Protein AF-A0AA92DN27-F1 (afdb_monomer_lite)

Secondary structure (DSSP, 8-state):
--S---EEEEEE-TTS-EEEEEEESS--HHHHHHHHHHHHHHTTPPPP---

Sequence (51 aa):
IAGKKQYLWRAVDRDGFVLDVLVQSRRDAKAAKHLLRKLLKKQGRAPLVAA

Radius of gyration: 11.44 Å; chains: 1; bounding box: 26×18×32 Å

pLDDT: mean 82.8, std 11.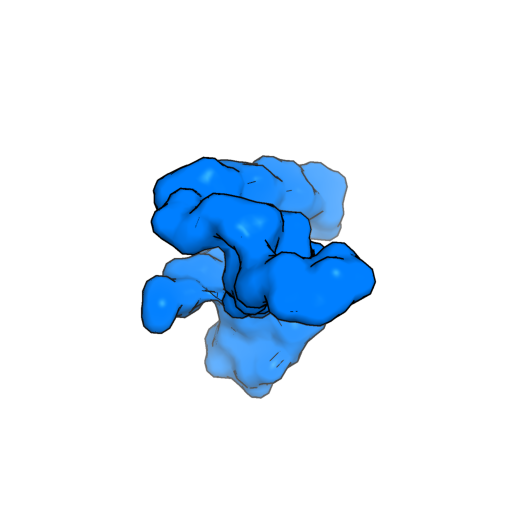6, range [46.25, 93.25]

Foldseek 3Di:
DVPQDKDKFFFADPVGDTPDIDIGSDPDPPVVVVVQCVVCVVVVHHTDGDD

Structure (mmCIF, N/CA/C/O backbone):
data_AF-A0AA92DN27-F1
#
_entry.id   AF-A0AA92DN27-F1
#
loop_
_atom_site.group_PDB
_atom_site.id
_atom_site.type_symbol
_atom_site.label_atom_id
_atom_site.label_alt_id
_atom_site.label_comp_id
_atom_site.label_asym_id
_atom_site.label_entity_id
_atom_site.label_seq_id
_atom_site.pdbx_PDB_ins_code
_atom_site.Cartn_x
_atom_site.Cartn_y
_atom_site.Cartn_z
_atom_site.occupancy
_atom_site.B_iso_or_equiv
_atom_site.auth_seq_id
_atom_site.auth_comp_id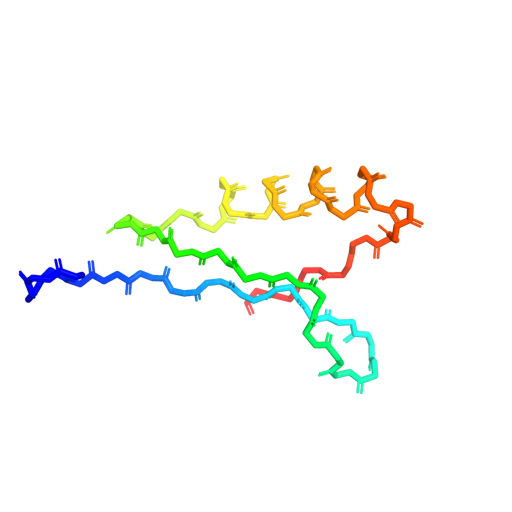
_atom_site.auth_asym_id
_atom_site.auth_atom_id
_atom_site.pdbx_PDB_model_num
ATOM 1 N N . ILE A 1 1 ? -10.054 -5.873 10.313 1.00 54.50 1 ILE A N 1
ATOM 2 C CA . ILE A 1 1 ? -10.200 -7.339 10.506 1.00 54.50 1 ILE A CA 1
ATOM 3 C C . ILE A 1 1 ? -10.486 -7.556 11.991 1.00 54.50 1 ILE A C 1
ATOM 5 O O . ILE A 1 1 ? -9.845 -6.880 12.790 1.00 54.50 1 ILE A O 1
ATOM 9 N N . ALA A 1 2 ? -11.507 -8.352 12.337 1.00 74.62 2 ALA A N 1
ATOM 10 C CA . ALA A 1 2 ? -12.156 -8.410 13.664 1.00 74.62 2 ALA A CA 1
ATOM 11 C C . ALA A 1 2 ? -12.957 -7.143 14.057 1.00 74.62 2 ALA A C 1
ATOM 13 O O . ALA A 1 2 ? -12.752 -6.571 15.122 1.00 74.62 2 ALA A O 1
ATOM 14 N N . GLY A 1 3 ? -13.808 -6.624 13.159 1.00 80.31 3 GLY A N 1
ATOM 15 C CA . GLY A 1 3 ? -14.654 -5.437 13.419 1.00 80.31 3 GLY A CA 1
ATOM 16 C C . GLY A 1 3 ? -13.920 -4.086 13.446 1.00 80.31 3 GLY A C 1
ATOM 17 O O . GLY A 1 3 ? -14.540 -3.029 13.379 1.00 80.31 3 GLY A O 1
ATOM 18 N N . LYS A 1 4 ? -12.582 -4.090 13.473 1.00 83.75 4 LYS A N 1
ATOM 19 C CA . LYS A 1 4 ? -11.767 -2.870 13.406 1.00 83.75 4 LYS A CA 1
ATOM 20 C C . LYS A 1 4 ? -11.756 -2.294 11.993 1.00 83.75 4 LYS A C 1
ATOM 22 O O . LYS A 1 4 ? -11.403 -3.016 11.050 1.00 83.75 4 LYS A O 1
ATOM 27 N N . LYS A 1 5 ? -12.044 -0.989 11.881 1.00 86.88 5 LYS A N 1
ATOM 28 C CA . LYS A 1 5 ? -11.884 -0.201 10.649 1.00 86.88 5 LYS A CA 1
ATOM 29 C C . LYS A 1 5 ? -10.463 -0.383 10.109 1.00 86.88 5 LYS A C 1
ATOM 31 O O . LYS A 1 5 ? -9.493 -0.338 10.864 1.00 86.88 5 LYS A O 1
ATOM 36 N N . GLN A 1 6 ? -10.366 -0.656 8.816 1.00 89.44 6 GLN A N 1
ATOM 37 C CA . GLN A 1 6 ? -9.113 -0.737 8.073 1.00 89.44 6 GLN A CA 1
ATOM 38 C C . GLN A 1 6 ? -9.246 0.141 6.836 1.00 89.44 6 GLN A C 1
ATOM 40 O O . GLN A 1 6 ? -10.347 0.337 6.322 1.00 89.44 6 GLN A O 1
ATOM 45 N N . TYR A 1 7 ? -8.119 0.641 6.366 1.00 91.12 7 TYR A N 1
ATOM 46 C CA . TYR A 1 7 ? -8.002 1.462 5.180 1.00 91.12 7 TYR A CA 1
ATOM 47 C C . TYR A 1 7 ? -7.301 0.652 4.102 1.00 91.12 7 TYR A C 1
ATOM 49 O O . TYR A 1 7 ? -6.230 0.089 4.335 1.00 91.12 7 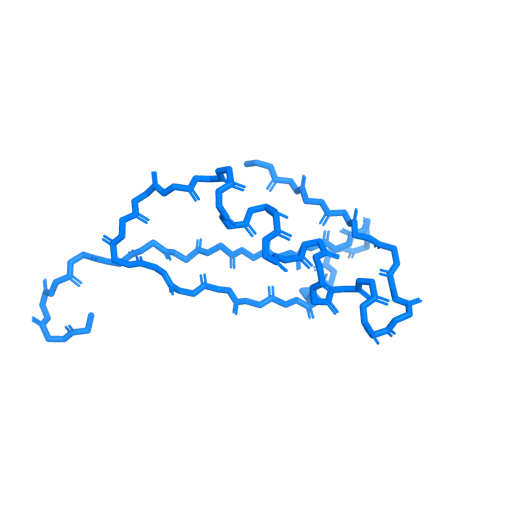TYR A O 1
ATOM 57 N N . LEU A 1 8 ? -7.944 0.579 2.942 1.00 92.06 8 LEU A N 1
ATOM 58 C CA . LEU A 1 8 ? -7.437 -0.092 1.758 1.00 92.06 8 LEU A CA 1
ATOM 59 C C . LEU A 1 8 ? -6.841 0.956 0.820 1.00 92.06 8 LEU A C 1
ATOM 61 O O . LEU A 1 8 ? -7.540 1.873 0.391 1.00 92.06 8 LEU A O 1
ATOM 65 N N . TRP A 1 9 ? -5.573 0.788 0.477 1.00 93.25 9 TRP A N 1
ATOM 66 C CA . TRP A 1 9 ? -4.872 1.577 -0.524 1.00 93.25 9 TRP A CA 1
ATOM 67 C C . TRP A 1 9 ? -4.593 0.691 -1.730 1.00 93.25 9 TRP A C 1
ATOM 69 O O . TRP A 1 9 ? -4.132 -0.439 -1.577 1.00 93.25 9 TRP A O 1
ATOM 79 N N . ARG A 1 10 ? -4.871 1.198 -2.929 1.00 91.69 10 ARG A N 1
ATOM 80 C CA . ARG A 1 10 ? -4.628 0.486 -4.186 1.00 91.69 10 ARG A CA 1
ATOM 81 C C . ARG A 1 10 ? -3.679 1.317 -5.030 1.00 91.69 10 ARG A C 1
ATOM 83 O O . ARG A 1 10 ? -3.941 2.497 -5.248 1.00 91.69 10 ARG A O 1
ATOM 90 N N . ALA A 1 11 ? -2.587 0.716 -5.484 1.00 89.44 11 ALA A N 1
ATOM 91 C CA . ALA A 1 11 ? -1.775 1.302 -6.536 1.00 89.44 11 ALA A CA 1
ATOM 92 C C . ALA A 1 11 ? -2.379 0.897 -7.876 1.00 89.44 11 ALA A C 1
ATOM 94 O O . ALA A 1 11 ? -2.540 -0.293 -8.140 1.00 89.44 11 ALA A O 1
ATOM 95 N N . VAL A 1 12 ? -2.727 1.883 -8.691 1.00 88.25 12 VAL A N 1
ATOM 96 C CA . VAL A 1 12 ? -3.375 1.684 -9.987 1.00 88.25 12 VAL A CA 1
ATOM 97 C C . VAL A 1 12 ? -2.522 2.369 -11.044 1.00 88.25 12 VAL A C 1
ATOM 99 O O . VAL A 1 12 ? -2.017 3.468 -10.798 1.00 88.25 12 VAL A O 1
ATOM 102 N N . ASP A 1 13 ? -2.321 1.719 -12.184 1.00 84.06 13 ASP A N 1
ATOM 103 C CA . ASP A 1 13 ? -1.642 2.334 -13.319 1.00 84.06 13 ASP A CA 1
ATOM 104 C C . ASP A 1 13 ? -2.578 3.218 -14.158 1.00 84.06 13 ASP A C 1
ATOM 106 O O . ASP A 1 13 ? -3.710 3.522 -13.776 1.00 84.06 13 ASP A O 1
ATOM 110 N N . ARG A 1 14 ? -2.066 3.698 -15.293 1.00 83.50 14 ARG A N 1
ATOM 111 C CA . ARG A 1 14 ? -2.786 4.614 -16.181 1.00 83.50 14 ARG A CA 1
ATOM 112 C C . ARG A 1 14 ? -3.940 3.933 -16.920 1.00 83.50 14 ARG A C 1
ATOM 114 O O . ARG A 1 14 ? -4.897 4.616 -17.271 1.00 83.50 14 ARG A O 1
ATOM 121 N N . ASP A 1 15 ? -3.849 2.624 -17.113 1.00 88.69 15 ASP A N 1
ATOM 122 C CA . ASP A 1 15 ? -4.832 1.810 -17.827 1.00 88.69 15 ASP A CA 1
ATOM 123 C C . ASP A 1 15 ? -5.885 1.225 -16.868 1.00 88.69 15 ASP A C 1
ATOM 125 O O . ASP A 1 15 ? -6.808 0.527 -17.284 1.00 88.69 15 ASP A O 1
ATOM 129 N N . GLY A 1 16 ? -5.782 1.542 -15.573 1.00 85.94 16 GLY A N 1
ATOM 130 C CA . GLY A 1 16 ? -6.720 1.099 -14.549 1.00 85.94 16 GLY A CA 1
ATOM 131 C C . GLY A 1 16 ? -6.357 -0.246 -13.918 1.00 85.94 16 GLY A C 1
ATOM 132 O O . GLY A 1 16 ? -7.138 -0.758 -13.110 1.00 85.94 16 GLY A O 1
ATOM 133 N N . PHE A 1 17 ? -5.185 -0.817 -14.219 1.00 87.06 17 PHE A N 1
ATOM 134 C CA . PHE A 1 17 ? -4.751 -2.064 -13.596 1.00 87.06 17 PHE A CA 1
ATOM 135 C C . PHE A 1 17 ? -4.244 -1.829 -12.178 1.00 87.06 17 PHE A C 1
ATOM 137 O O . PHE A 1 17 ? -3.406 -0.966 -11.914 1.00 87.06 17 PHE A O 1
ATOM 144 N N . VAL A 1 18 ? -4.727 -2.653 -11.249 1.00 87.94 18 VAL A N 1
ATOM 145 C CA . VAL A 1 18 ? -4.244 -2.661 -9.868 1.00 87.94 18 VAL A CA 1
ATOM 146 C C . VAL A 1 18 ? -2.901 -3.381 -9.823 1.00 87.94 18 VAL A C 1
ATOM 148 O O . VAL A 1 18 ? -2.822 -4.585 -10.052 1.00 87.94 18 VAL A O 1
ATOM 151 N N . LEU A 1 19 ? -1.844 -2.636 -9.515 1.00 86.44 19 LEU A N 1
ATOM 152 C CA . LEU A 1 19 ? -0.487 -3.164 -9.421 1.00 86.44 19 LEU A CA 1
ATOM 153 C C . LEU A 1 19 ? -0.182 -3.748 -8.038 1.00 86.44 19 LEU A C 1
ATOM 155 O O . LEU A 1 19 ? 0.598 -4.689 -7.938 1.00 86.44 19 LEU A O 1
ATOM 159 N N . ASP A 1 20 ? -0.746 -3.164 -6.976 1.00 85.69 20 ASP A N 1
ATOM 160 C CA . ASP A 1 20 ? -0.483 -3.573 -5.592 1.00 85.69 20 ASP A CA 1
ATOM 161 C C . ASP A 1 20 ? -1.596 -3.087 -4.644 1.00 85.69 20 ASP A C 1
ATOM 163 O O . ASP A 1 20 ? -2.281 -2.090 -4.916 1.00 85.69 20 ASP A O 1
ATOM 167 N N . VAL A 1 21 ? -1.777 -3.782 -3.521 1.00 90.19 21 VAL A N 1
ATOM 168 C CA . VAL A 1 21 ? -2.836 -3.532 -2.539 1.00 90.19 21 VAL A CA 1
ATOM 169 C C . VAL A 1 21 ? -2.259 -3.549 -1.130 1.00 90.19 21 VAL A C 1
ATOM 171 O O . VAL A 1 21 ? -1.661 -4.526 -0.689 1.00 90.19 21 VAL A O 1
ATOM 174 N N . LEU A 1 22 ? -2.505 -2.475 -0.381 1.00 90.25 22 LEU A N 1
ATOM 175 C CA . LEU A 1 22 ? -2.062 -2.334 0.999 1.00 90.25 22 LEU A CA 1
ATOM 176 C C . LEU A 1 22 ? -3.251 -2.111 1.931 1.00 90.25 22 LEU A C 1
ATOM 178 O O . LEU A 1 22 ? -4.050 -1.198 1.734 1.00 90.25 22 LEU A O 1
ATOM 182 N N . VAL A 1 23 ? -3.315 -2.894 3.004 1.00 90.62 23 VAL A N 1
ATOM 183 C CA . VAL A 1 23 ? -4.286 -2.715 4.087 1.00 90.62 23 VAL A CA 1
ATOM 184 C C . VAL A 1 23 ? -3.575 -2.168 5.319 1.00 90.62 23 VAL A C 1
ATOM 186 O O . VAL A 1 23 ? -2.580 -2.733 5.770 1.00 90.62 23 VAL A O 1
ATOM 189 N N . GLN A 1 24 ? -4.089 -1.075 5.882 1.00 91.31 24 GLN A N 1
ATOM 190 C CA . GLN A 1 24 ? -3.574 -0.481 7.114 1.00 91.31 24 GLN A CA 1
ATOM 191 C C . GLN A 1 24 ? -4.688 -0.199 8.119 1.00 91.31 24 GLN A C 1
ATOM 193 O O . GLN A 1 24 ? -5.784 0.226 7.768 1.00 91.31 24 GLN A O 1
ATOM 198 N N . SER A 1 25 ? -4.383 -0.358 9.405 1.00 89.75 25 SER A N 1
ATOM 199 C CA . SER A 1 25 ? -5.311 -0.022 10.491 1.00 89.75 25 SER A CA 1
ATOM 200 C C . SER A 1 25 ? -5.494 1.486 10.675 1.00 89.75 25 SER A C 1
ATOM 202 O O . SER A 1 25 ? -6.536 1.932 11.153 1.00 89.75 25 SER A O 1
ATOM 204 N N . ARG A 1 26 ? -4.494 2.279 10.278 1.00 88.69 26 ARG A N 1
ATOM 205 C CA . ARG A 1 26 ? -4.491 3.744 10.344 1.00 88.69 26 ARG A CA 1
ATOM 206 C C . ARG A 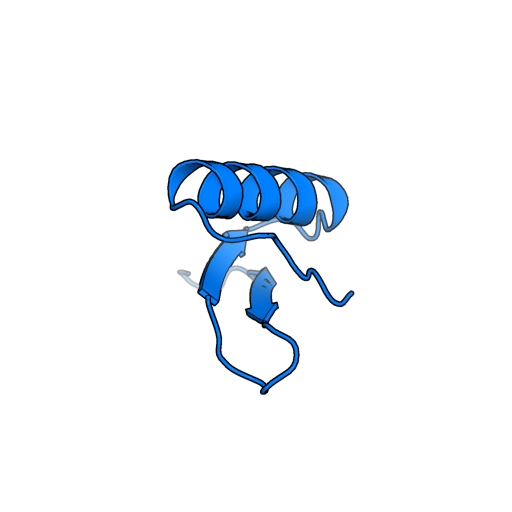1 26 ? -4.598 4.337 8.943 1.00 88.69 26 ARG A C 1
ATOM 208 O O . ARG A 1 26 ? -4.080 3.771 7.984 1.00 88.69 26 ARG A O 1
ATOM 215 N N . ARG A 1 27 ? -5.242 5.500 8.835 1.00 90.06 27 ARG A N 1
ATOM 216 C CA . ARG A 1 27 ? -5.359 6.243 7.575 1.00 90.06 27 ARG A CA 1
ATOM 217 C C . ARG A 1 27 ? -4.115 7.101 7.355 1.00 90.06 27 ARG A C 1
ATOM 219 O O . ARG A 1 27 ? -4.160 8.308 7.559 1.00 90.06 27 ARG A O 1
ATOM 226 N N . ASP A 1 28 ? -3.008 6.476 6.967 1.00 92.19 28 ASP A N 1
ATOM 227 C CA . ASP A 1 28 ? -1.763 7.183 6.642 1.00 92.19 28 ASP A CA 1
ATOM 228 C C . ASP A 1 28 ? -1.427 7.047 5.151 1.00 92.19 28 ASP A C 1
ATOM 230 O O . ASP A 1 28 ? -0.742 6.122 4.710 1.00 92.19 28 ASP A O 1
ATOM 234 N N . ALA A 1 29 ? -1.907 8.012 4.366 1.00 90.00 29 ALA A N 1
ATOM 235 C CA . ALA A 1 29 ? -1.673 8.056 2.925 1.00 90.00 29 ALA A CA 1
ATOM 236 C C . ALA A 1 29 ? -0.182 8.192 2.574 1.00 90.00 29 ALA A C 1
ATOM 238 O O . ALA A 1 29 ? 0.267 7.688 1.541 1.00 90.00 29 ALA A O 1
ATOM 239 N N . LYS A 1 30 ? 0.606 8.874 3.417 1.00 93.00 30 LYS A N 1
ATOM 240 C CA . LYS A 1 30 ? 2.026 9.134 3.155 1.00 93.00 30 LYS A CA 1
ATOM 241 C C . LYS A 1 30 ? 2.833 7.852 3.320 1.00 93.00 30 LYS A C 1
ATOM 243 O O . LYS A 1 30 ? 3.626 7.521 2.433 1.00 93.00 30 LYS A O 1
ATOM 248 N N . ALA A 1 31 ? 2.597 7.116 4.405 1.00 91.38 31 ALA A N 1
ATOM 249 C CA . ALA A 1 31 ? 3.209 5.811 4.628 1.00 91.38 31 ALA A CA 1
ATOM 250 C C . ALA A 1 31 ? 2.784 4.807 3.548 1.00 91.38 31 ALA A C 1
ATOM 252 O O . ALA A 1 31 ? 3.641 4.130 2.975 1.00 91.38 31 ALA A O 1
ATOM 253 N N . ALA A 1 32 ? 1.492 4.771 3.204 1.00 92.19 32 ALA A N 1
ATOM 254 C CA . ALA A 1 32 ? 0.976 3.903 2.151 1.00 92.19 32 ALA A CA 1
ATOM 255 C C . ALA A 1 32 ? 1.633 4.184 0.792 1.00 92.19 32 ALA A C 1
ATOM 257 O O . ALA A 1 32 ? 2.156 3.272 0.150 1.00 92.19 32 ALA A O 1
ATOM 258 N N . LYS A 1 33 ? 1.703 5.456 0.384 1.00 91.19 33 LYS A N 1
ATOM 259 C CA . LYS A 1 33 ? 2.350 5.878 -0.866 1.00 91.19 33 LYS A CA 1
ATOM 260 C C . LYS A 1 33 ? 3.838 5.547 -0.891 1.00 91.19 33 LYS A C 1
ATOM 262 O O . LYS A 1 33 ? 4.339 5.116 -1.928 1.00 91.19 33 LYS A O 1
ATOM 267 N N . HIS A 1 34 ? 4.556 5.748 0.215 1.00 92.69 34 HIS A N 1
ATOM 268 C CA . HIS A 1 34 ? 5.972 5.386 0.294 1.00 92.69 34 HIS A CA 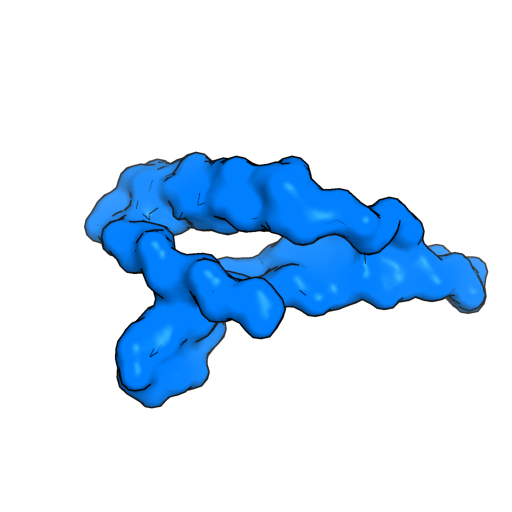1
ATOM 269 C C . HIS A 1 34 ? 6.149 3.875 0.110 1.00 92.69 34 HIS A C 1
ATOM 271 O O . HIS A 1 34 ? 6.961 3.449 -0.715 1.00 92.69 34 HIS A O 1
ATOM 277 N N . LEU A 1 35 ? 5.374 3.072 0.842 1.00 88.62 35 LEU A N 1
ATOM 278 C CA . LEU A 1 35 ? 5.476 1.619 0.795 1.00 88.62 35 LEU A CA 1
ATOM 279 C C . LEU A 1 35 ? 5.141 1.078 -0.599 1.00 88.62 35 LEU A C 1
ATOM 281 O O . LEU A 1 35 ? 5.965 0.372 -1.174 1.00 88.62 35 LEU A O 1
ATOM 285 N N . LEU A 1 36 ? 4.011 1.490 -1.179 1.00 88.00 36 LEU A N 1
ATOM 286 C CA . LEU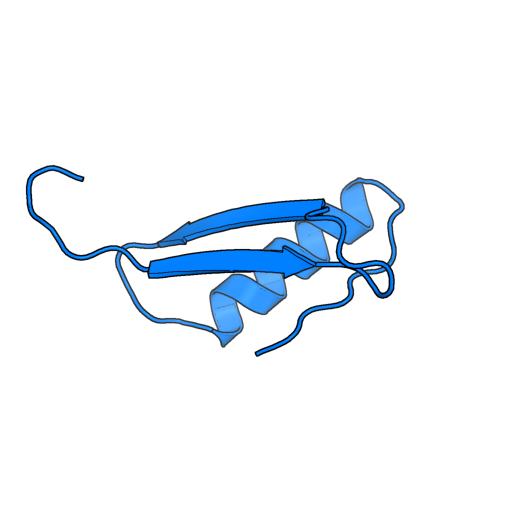 A 1 36 ? 3.603 1.098 -2.532 1.00 88.00 36 LEU A CA 1
ATOM 287 C C . LEU A 1 36 ? 4.659 1.499 -3.574 1.00 88.00 36 LEU A C 1
ATOM 289 O O . LEU A 1 36 ? 5.041 0.690 -4.414 1.00 88.00 36 LEU A O 1
ATOM 293 N N . ARG A 1 37 ? 5.236 2.706 -3.486 1.00 88.62 37 ARG A N 1
ATOM 294 C CA . ARG A 1 37 ? 6.342 3.116 -4.374 1.00 88.62 37 ARG A CA 1
ATOM 295 C C . ARG A 1 37 ? 7.574 2.226 -4.231 1.00 88.62 37 ARG A C 1
ATOM 297 O O . ARG A 1 37 ? 8.215 1.921 -5.234 1.00 88.62 37 ARG A O 1
ATOM 304 N N . LYS A 1 38 ? 7.934 1.836 -3.006 1.00 88.19 38 LYS A N 1
ATOM 305 C CA . LYS A 1 38 ? 9.083 0.956 -2.744 1.00 88.19 38 LYS A CA 1
ATOM 306 C C . LYS A 1 38 ? 8.838 -0.453 -3.287 1.00 88.19 38 LYS A C 1
ATOM 308 O O . LYS A 1 38 ? 9.750 -1.030 -3.874 1.00 88.19 38 LYS A O 1
ATOM 313 N N . LEU A 1 39 ? 7.625 -0.979 -3.120 1.00 85.38 39 LEU A N 1
ATOM 314 C CA . LEU A 1 39 ? 7.217 -2.287 -3.636 1.00 85.38 39 LEU A CA 1
ATOM 315 C C . LEU A 1 39 ? 7.226 -2.314 -5.165 1.00 85.38 39 LEU A C 1
ATOM 317 O O . LEU A 1 39 ? 7.804 -3.219 -5.758 1.00 85.38 39 LEU A O 1
ATOM 321 N N . LEU A 1 40 ? 6.686 -1.281 -5.808 1.00 83.06 40 LEU A N 1
ATOM 322 C CA . LEU A 1 40 ? 6.647 -1.186 -7.268 1.00 83.06 40 LEU A CA 1
ATOM 323 C C . LEU A 1 40 ? 8.043 -1.017 -7.877 1.00 83.06 40 LEU A C 1
ATOM 325 O O . LEU A 1 40 ? 8.381 -1.723 -8.826 1.00 83.06 40 LEU A O 1
ATOM 329 N N . LYS A 1 41 ? 8.911 -0.197 -7.263 1.00 82.12 41 LYS A N 1
ATOM 330 C CA . LYS A 1 41 ? 10.327 -0.103 -7.660 1.00 82.12 41 LYS A CA 1
ATOM 331 C C . LYS A 1 41 ? 11.050 -1.450 -7.575 1.00 82.12 41 LYS A C 1
ATOM 333 O O . LYS A 1 41 ? 11.817 -1.768 -8.476 1.00 82.12 41 LYS A O 1
ATOM 338 N N . LYS A 1 42 ? 10.804 -2.247 -6.526 1.00 78.19 42 LYS A N 1
ATOM 339 C CA . LYS A 1 42 ? 11.378 -3.601 -6.400 1.00 78.19 42 LYS A CA 1
ATOM 340 C C . LYS A 1 42 ? 10.894 -4.557 -7.493 1.00 78.19 42 LYS A C 1
ATOM 342 O O . LYS A 1 42 ? 11.636 -5.454 -7.864 1.00 78.19 42 LYS A O 1
ATOM 347 N N . GLN A 1 43 ? 9.682 -4.356 -8.003 1.00 75.19 43 GLN A N 1
ATOM 348 C CA . GLN A 1 43 ? 9.103 -5.148 -9.091 1.00 75.19 43 GLN A CA 1
ATOM 349 C C . GLN A 1 43 ? 9.499 -4.635 -10.491 1.00 75.19 43 GLN A C 1
ATOM 351 O O . GLN A 1 43 ? 8.992 -5.138 -11.488 1.00 75.19 43 GLN A O 1
ATOM 356 N N . GLY A 1 44 ? 10.364 -3.614 -10.589 1.00 71.50 44 GLY A N 1
ATOM 357 C CA . GLY A 1 44 ? 10.751 -3.001 -11.865 1.00 71.50 44 GLY A CA 1
ATOM 358 C C . GLY A 1 44 ? 9.640 -2.179 -12.532 1.00 71.50 44 GLY A C 1
ATOM 359 O O . GLY A 1 44 ? 9.776 -1.797 -13.691 1.00 71.50 44 GLY A O 1
ATOM 360 N N . ARG A 1 45 ? 8.541 -1.886 -11.820 1.00 64.88 45 ARG A N 1
ATOM 361 C CA . ARG A 1 45 ? 7.399 -1.110 -12.329 1.00 64.88 45 ARG A CA 1
ATOM 362 C C . ARG A 1 45 ? 7.428 0.317 -11.780 1.00 64.88 45 ARG A C 1
ATOM 364 O O . ARG A 1 45 ? 7.599 0.541 -10.580 1.00 64.88 45 ARG A O 1
ATOM 371 N N . ALA A 1 46 ? 7.253 1.308 -12.652 1.00 62.00 46 ALA A N 1
ATOM 372 C CA . ALA A 1 46 ? 7.166 2.705 -12.238 1.00 62.00 46 ALA A CA 1
ATOM 373 C C . ALA A 1 46 ? 5.840 2.955 -11.485 1.00 62.00 46 ALA A C 1
ATOM 375 O O . ALA A 1 46 ? 4.776 2.621 -12.004 1.00 62.00 46 ALA A O 1
ATOM 376 N N . PRO A 1 47 ? 5.862 3.526 -10.265 1.00 60.31 47 PRO A N 1
ATOM 377 C CA . PRO A 1 47 ? 4.648 3.673 -9.473 1.00 60.31 47 PRO A CA 1
ATOM 378 C C . PRO A 1 47 ? 3.790 4.875 -9.887 1.00 60.31 47 PRO A C 1
ATOM 380 O O . PRO A 1 47 ? 4.213 6.023 -9.722 1.00 60.31 47 PRO A O 1
ATOM 383 N N . LEU A 1 48 ? 2.542 4.614 -10.282 1.00 62.53 48 LEU A N 1
ATOM 384 C CA . LEU A 1 48 ? 1.443 5.584 -10.293 1.00 62.53 48 LEU A CA 1
ATOM 385 C C . LEU A 1 48 ? 0.644 5.412 -8.990 1.00 62.53 48 LEU A C 1
ATOM 387 O O . LEU A 1 48 ? 0.144 4.336 -8.680 1.00 62.53 48 LEU A O 1
ATOM 391 N N . VAL A 1 49 ? 0.601 6.458 -8.161 1.00 64.62 49 VAL A N 1
ATOM 392 C CA . VAL A 1 49 ? -0.196 6.469 -6.923 1.00 64.62 49 VAL A CA 1
ATOM 393 C C . VAL A 1 49 ? -1.198 7.607 -7.035 1.00 64.62 49 VAL A C 1
ATOM 395 O O . VAL A 1 49 ? -0.803 8.768 -6.900 1.00 64.62 49 VAL A O 1
ATOM 398 N N . ALA A 1 50 ? -2.461 7.263 -7.289 1.00 55.16 50 ALA A N 1
ATOM 399 C CA . ALA A 1 50 ? -3.602 8.168 -7.191 1.00 55.16 50 ALA A CA 1
ATOM 400 C C . ALA A 1 50 ? -4.073 8.244 -5.725 1.00 55.16 50 ALA A C 1
ATOM 402 O O . ALA A 1 50 ? -4.035 7.237 -5.015 1.00 55.16 50 ALA A O 1
ATOM 403 N N . ALA A 1 51 ? -4.397 9.456 -5.267 1.00 46.25 51 ALA A N 1
ATOM 404 C CA . ALA A 1 51 ? -4.829 9.759 -3.899 1.00 46.25 51 ALA A CA 1
ATOM 405 C C . ALA A 1 51 ? -6.336 9.548 -3.720 1.00 46.25 51 ALA A C 1
ATOM 407 O O . ALA A 1 51 ? -7.068 9.788 -4.704 1.00 46.25 51 ALA A O 1
#